Protein AF-A0A7S4MU35-F1 (afdb_monomer_lite)

Foldseek 3Di:
DEDELEEQEEAEWQAEQAEDEPEEAAHYLAEDYAYYYDAPPSAQHCVVVGGYENYEYYQYEYAHYNNHHQHHANYHAASHEHYHYDNYHYDHDNDYNHDHPRNRRDDDD

Organism: NCBI:txid265563

Structure (mmCIF, N/CA/C/O backbone):
data_AF-A0A7S4MU35-F1
#
_entry.id   AF-A0A7S4MU35-F1
#
loop_
_atom_site.group_PDB
_atom_site.id
_atom_site.type_symbol
_atom_site.label_atom_id
_atom_site.label_alt_id
_atom_site.label_comp_id
_atom_site.label_asym_id
_atom_site.label_entity_id
_atom_site.label_seq_id
_atom_site.pdbx_PDB_ins_code
_atom_site.Cartn_x
_atom_site.Cartn_y
_atom_site.Cartn_z
_atom_site.occupancy
_atom_site.B_iso_or_equiv
_atom_site.auth_seq_id
_atom_site.auth_comp_id
_atom_site.auth_asym_id
_atom_site.auth_atom_id
_atom_site.pdbx_PDB_model_num
ATOM 1 N N . PHE A 1 1 ? 0.469 -3.521 15.461 1.00 92.94 1 PHE A N 1
ATOM 2 C CA . PHE A 1 1 ? 1.530 -2.522 15.684 1.00 92.94 1 PHE A CA 1
ATOM 3 C C . PHE A 1 1 ? 0.905 -1.281 16.285 1.00 92.94 1 PHE A C 1
ATOM 5 O O . PHE A 1 1 ? -0.120 -0.846 15.775 1.00 92.94 1 PHE A O 1
ATOM 12 N N . ARG A 1 2 ? 1.467 -0.753 17.380 1.00 93.44 2 ARG A N 1
ATOM 13 C CA . ARG A 1 2 ? 0.927 0.428 18.064 1.00 93.44 2 ARG A CA 1
ATOM 14 C C . ARG A 1 2 ? 2.039 1.334 18.585 1.00 93.44 2 ARG A C 1
ATOM 16 O O . ARG A 1 2 ? 3.026 0.802 19.086 1.00 93.44 2 ARG A O 1
ATOM 23 N N . ARG A 1 3 ? 1.830 2.657 18.537 1.00 90.94 3 ARG A N 1
ATOM 24 C CA . ARG A 1 3 ? 2.686 3.683 19.177 1.00 90.94 3 ARG A CA 1
ATOM 25 C C . ARG A 1 3 ? 4.160 3.601 18.771 1.00 90.94 3 ARG A C 1
ATOM 27 O O . ARG A 1 3 ? 5.043 3.543 19.621 1.00 90.94 3 ARG A O 1
ATOM 34 N N . LEU A 1 4 ? 4.399 3.558 17.465 1.00 90.56 4 LEU A N 1
ATOM 35 C CA . LEU A 1 4 ? 5.735 3.697 16.883 1.00 90.56 4 LEU A CA 1
ATOM 36 C C . LEU A 1 4 ? 5.858 5.093 16.281 1.00 90.56 4 LEU A C 1
ATOM 38 O O . LEU A 1 4 ? 4.884 5.586 15.723 1.00 90.56 4 LEU A O 1
ATOM 42 N N . ASP A 1 5 ? 7.042 5.694 16.329 1.00 89.81 5 ASP A N 1
ATOM 43 C CA . ASP A 1 5 ? 7.248 7.066 15.837 1.00 89.81 5 ASP A CA 1
ATOM 44 C C . ASP A 1 5 ? 7.442 7.154 14.307 1.00 89.81 5 ASP A C 1
ATOM 46 O O . ASP A 1 5 ? 7.444 8.250 13.749 1.00 89.81 5 ASP A O 1
ATOM 50 N N . GLY A 1 6 ? 7.554 6.012 13.617 1.00 90.06 6 GLY A N 1
ATOM 51 C CA . GLY A 1 6 ? 7.711 5.905 12.159 1.00 90.06 6 GLY A CA 1
ATOM 52 C C . GLY A 1 6 ? 6.814 4.827 11.540 1.00 90.06 6 GLY A C 1
ATOM 53 O O . GLY A 1 6 ? 5.770 4.486 12.103 1.00 90.06 6 GLY A O 1
ATOM 54 N N . ASN A 1 7 ? 7.227 4.278 10.391 1.00 92.62 7 ASN A N 1
ATOM 55 C CA . ASN A 1 7 ? 6.525 3.165 9.742 1.00 92.62 7 ASN A CA 1
ATOM 56 C C . ASN A 1 7 ? 6.600 1.870 10.568 1.00 92.62 7 ASN A C 1
ATOM 58 O O . ASN A 1 7 ? 7.649 1.541 11.124 1.00 92.62 7 ASN A O 1
ATOM 62 N N . ALA A 1 8 ? 5.513 1.091 10.616 1.00 95.50 8 ALA A N 1
ATOM 63 C CA . ALA A 1 8 ? 5.526 -0.197 11.320 1.00 95.50 8 ALA A CA 1
ATOM 64 C C . ALA A 1 8 ? 6.263 -1.301 10.550 1.00 95.50 8 ALA A C 1
ATOM 66 O O . ALA A 1 8 ? 6.926 -2.136 11.165 1.00 95.50 8 ALA A O 1
ATOM 67 N N . VAL A 1 9 ? 6.140 -1.325 9.220 1.00 96.31 9 VAL A N 1
ATOM 68 C CA . VAL A 1 9 ? 6.824 -2.293 8.353 1.00 96.31 9 VAL A CA 1
ATOM 69 C C . VAL A 1 9 ? 7.430 -1.571 7.153 1.00 96.31 9 VAL A C 1
ATOM 71 O O . VAL A 1 9 ? 6.753 -0.802 6.476 1.00 96.31 9 VAL A O 1
ATOM 74 N N . MET A 1 10 ? 8.699 -1.861 6.870 1.00 95.25 10 MET A N 1
ATOM 75 C CA . MET A 1 10 ? 9.427 -1.382 5.695 1.00 95.25 10 MET A CA 1
ATOM 76 C C . MET A 1 10 ? 9.825 -2.588 4.840 1.00 95.25 10 MET A C 1
ATOM 78 O O . MET A 1 10 ? 10.490 -3.496 5.339 1.00 95.25 10 MET A O 1
ATOM 82 N N . LEU A 1 11 ? 9.440 -2.601 3.563 1.00 95.44 11 LEU A N 1
ATOM 83 C CA . LEU A 1 11 ? 9.929 -3.575 2.582 1.00 95.44 11 LEU A CA 1
ATOM 84 C C . LEU A 1 11 ? 10.934 -2.886 1.660 1.00 95.44 11 LEU A C 1
ATOM 86 O O . LEU A 1 11 ? 10.534 -2.079 0.823 1.00 95.44 11 LEU A O 1
ATOM 90 N N . SER A 1 12 ? 12.222 -3.192 1.802 1.00 93.44 12 SER A N 1
ATOM 91 C CA . SER A 1 12 ? 13.278 -2.523 1.037 1.00 93.44 12 SER A CA 1
ATOM 92 C C . SER A 1 12 ? 14.095 -3.459 0.145 1.00 93.44 12 SER A C 1
ATOM 94 O O . SER A 1 12 ? 14.150 -4.671 0.378 1.00 93.44 12 SER A O 1
ATOM 96 N N . GLY A 1 13 ? 14.700 -2.888 -0.901 1.00 91.56 13 GLY A N 1
ATOM 97 C CA . GLY A 1 13 ? 15.574 -3.587 -1.848 1.00 91.56 13 GLY A CA 1
ATOM 98 C C . GLY A 1 13 ? 14.914 -4.812 -2.487 1.00 91.56 13 GLY A C 1
ATOM 99 O O . GLY A 1 13 ? 13.712 -4.823 -2.776 1.00 91.56 13 GLY A O 1
ATOM 100 N N . TYR A 1 14 ? 15.683 -5.890 -2.655 1.00 92.88 14 TYR A N 1
ATOM 101 C CA . TYR A 1 14 ? 15.200 -7.147 -3.234 1.00 92.88 14 TYR A CA 1
ATOM 102 C C . TYR A 1 14 ? 14.319 -7.960 -2.261 1.00 92.88 14 TYR A C 1
ATOM 104 O O . TYR A 1 14 ? 14.697 -9.020 -1.760 1.00 92.88 14 TYR A O 1
ATOM 112 N N . THR A 1 15 ? 13.099 -7.479 -2.004 1.00 94.00 15 THR A N 1
ATOM 113 C CA . THR A 1 15 ? 12.107 -8.152 -1.146 1.00 94.00 15 THR A CA 1
ATOM 114 C C . THR A 1 15 ? 11.035 -8.878 -1.968 1.00 94.00 15 THR A C 1
ATOM 116 O O . THR A 1 15 ? 10.418 -8.296 -2.859 1.00 94.00 15 THR A O 1
ATOM 119 N N . ARG A 1 16 ? 10.771 -10.163 -1.700 1.00 94.44 16 ARG A N 1
ATOM 120 C CA . ARG A 1 16 ? 9.869 -10.995 -2.524 1.00 94.44 16 ARG A CA 1
ATOM 121 C C . ARG A 1 16 ? 8.799 -11.690 -1.697 1.00 94.44 16 ARG A C 1
ATOM 123 O O . ARG A 1 16 ? 9.114 -12.266 -0.662 1.00 94.44 16 ARG A O 1
ATOM 130 N N . ARG A 1 17 ? 7.572 -11.746 -2.235 1.00 95.06 17 ARG A N 1
ATOM 131 C CA . ARG A 1 17 ? 6.488 -12.623 -1.743 1.00 95.06 17 ARG A CA 1
ATOM 132 C C . ARG A 1 17 ? 6.171 -12.428 -0.255 1.00 95.06 17 ARG A C 1
ATOM 134 O O . ARG A 1 17 ? 5.930 -13.388 0.473 1.00 95.06 17 ARG A O 1
ATOM 141 N N . VAL A 1 18 ? 6.182 -11.178 0.201 1.00 97.38 18 VAL A N 1
ATOM 142 C CA . VAL A 1 18 ? 5.851 -10.845 1.590 1.00 97.38 18 VAL A CA 1
ATOM 143 C C . VAL A 1 18 ? 4.340 -10.776 1.750 1.00 97.38 18 VAL A C 1
ATOM 145 O O . VAL A 1 18 ? 3.669 -10.104 0.976 1.00 97.38 18 VAL A O 1
ATOM 148 N N . THR A 1 19 ? 3.803 -11.445 2.769 1.00 98.00 19 THR A N 1
ATOM 149 C CA . THR A 1 19 ? 2.384 -11.352 3.133 1.00 98.00 19 THR A CA 1
ATOM 150 C C . THR A 1 19 ? 2.244 -10.676 4.489 1.00 98.00 19 THR A C 1
ATOM 152 O O . THR A 1 19 ? 2.781 -11.159 5.483 1.00 98.00 19 THR A O 1
ATOM 155 N N . ILE A 1 20 ? 1.502 -9.573 4.525 1.00 98.12 20 ILE A N 1
ATOM 156 C CA . ILE A 1 20 ? 1.131 -8.841 5.736 1.00 98.12 20 ILE A CA 1
ATOM 157 C C . ILE A 1 20 ? -0.381 -8.967 5.869 1.00 98.12 20 ILE A C 1
ATOM 159 O O . ILE A 1 20 ? -1.144 -8.378 5.097 1.00 98.12 20 ILE A O 1
ATOM 163 N N . ALA A 1 21 ? -0.815 -9.789 6.819 1.00 98.19 21 ALA A N 1
ATOM 164 C CA . ALA A 1 21 ? -2.206 -10.190 6.917 1.00 98.19 21 ALA A CA 1
ATOM 165 C C . ALA A 1 21 ? -2.743 -10.135 8.342 1.00 98.19 21 ALA A C 1
ATOM 167 O O . ALA A 1 21 ? -1.996 -10.351 9.300 1.00 98.19 21 ALA A O 1
ATOM 168 N N . LYS A 1 22 ? -4.061 -9.924 8.460 1.00 98.12 22 LYS A N 1
ATOM 169 C CA . LYS A 1 22 ? -4.831 -10.094 9.709 1.00 98.12 22 LYS A CA 1
ATOM 170 C C . LYS A 1 22 ? -4.215 -9.355 10.901 1.00 98.12 22 LYS A C 1
ATOM 172 O O . LYS A 1 22 ? -4.195 -9.866 12.019 1.00 98.12 22 LYS A O 1
ATOM 177 N N . SER A 1 23 ? -3.675 -8.173 10.636 1.00 98.06 23 SER A N 1
ATOM 178 C CA . SER A 1 23 ? -2.968 -7.350 11.607 1.00 98.06 23 SER A CA 1
ATOM 179 C C . SER A 1 23 ? -3.682 -6.020 11.819 1.00 98.06 23 SER A C 1
ATOM 181 O O . SER A 1 23 ? -4.385 -5.517 10.942 1.00 98.06 23 SER A O 1
ATOM 183 N N . GLU A 1 24 ? -3.475 -5.442 12.998 1.00 98.00 24 GLU A N 1
ATOM 184 C CA . GLU A 1 24 ? -3.986 -4.124 13.371 1.00 98.00 24 GLU A CA 1
ATOM 185 C C . GLU A 1 24 ? -2.827 -3.122 13.442 1.00 98.00 24 GLU A C 1
ATOM 187 O O . GLU A 1 24 ? -1.794 -3.414 14.057 1.00 98.00 24 GLU A O 1
ATOM 192 N N . PHE A 1 25 ? -2.983 -1.956 12.821 1.00 97.94 25 PHE A N 1
ATOM 193 C CA . PHE A 1 25 ? -2.024 -0.851 12.836 1.00 97.94 25 PHE A CA 1
ATOM 194 C C . PHE A 1 25 ? -2.719 0.398 13.364 1.00 97.94 25 PHE A C 1
ATOM 196 O O . PHE A 1 25 ? -3.693 0.850 12.769 1.00 97.94 25 PHE A O 1
ATOM 203 N N . GLU A 1 26 ? -2.221 0.945 14.469 1.00 96.81 26 GLU A N 1
ATOM 204 C CA . GLU A 1 26 ? -2.906 2.029 15.172 1.00 96.81 26 GLU A CA 1
ATOM 205 C C . GLU A 1 26 ? -1.908 2.991 15.822 1.00 96.81 26 GLU A C 1
ATOM 207 O O . GLU A 1 26 ? -0.900 2.550 16.377 1.00 96.81 26 GLU A O 1
ATOM 212 N N . TRP A 1 27 ? -2.195 4.293 15.820 1.00 94.69 27 TRP A N 1
ATOM 213 C CA . TRP A 1 27 ? -1.378 5.310 16.503 1.00 94.69 27 TRP A CA 1
ATOM 214 C C . TRP A 1 27 ? 0.097 5.274 16.085 1.00 94.69 27 TRP A C 1
ATOM 216 O O . TRP A 1 27 ? 0.983 5.144 16.933 1.00 94.69 27 TRP A O 1
ATOM 226 N N . LEU A 1 28 ? 0.367 5.333 14.781 1.00 94.50 28 LEU A N 1
ATOM 227 C CA . LEU A 1 28 ? 1.733 5.366 14.247 1.00 94.50 28 LEU A CA 1
ATOM 228 C C . LEU A 1 28 ? 2.121 6.795 13.845 1.00 94.50 28 LEU A C 1
ATOM 230 O O . LEU A 1 28 ? 1.294 7.551 13.341 1.00 94.50 28 LEU A O 1
ATOM 234 N N . GLY A 1 29 ? 3.379 7.170 14.067 1.00 90.50 29 GLY A N 1
ATOM 235 C CA . GLY A 1 29 ? 3.923 8.494 13.760 1.00 90.50 29 GLY A CA 1
ATOM 236 C C . GLY A 1 29 ? 3.996 8.784 12.261 1.00 90.50 29 GLY A C 1
ATOM 237 O O . GLY A 1 29 ? 3.807 9.932 11.852 1.00 90.50 29 GLY A O 1
ATOM 238 N N . GLU A 1 30 ? 4.178 7.737 11.454 1.00 91.75 30 GLU A N 1
ATOM 239 C CA . GLU A 1 30 ? 4.158 7.767 9.988 1.00 91.75 30 GLU A CA 1
ATOM 240 C C . GLU A 1 30 ? 3.094 6.785 9.447 1.00 91.75 30 GLU A C 1
ATOM 242 O O . GLU A 1 30 ? 1.957 6.802 9.912 1.00 91.75 30 GLU A O 1
ATOM 247 N N . GLY A 1 31 ? 3.396 5.940 8.462 1.00 92.38 31 GLY A N 1
ATOM 248 C CA . GLY A 1 31 ? 2.466 4.984 7.862 1.00 92.38 31 GLY A CA 1
ATOM 249 C C . GLY A 1 31 ? 2.469 3.597 8.511 1.00 92.38 31 GLY A C 1
ATOM 250 O O . GLY A 1 31 ? 3.226 3.294 9.431 1.00 92.38 31 GLY A O 1
ATOM 251 N N . ALA A 1 32 ? 1.601 2.711 8.020 1.00 96.38 32 ALA A N 1
ATOM 25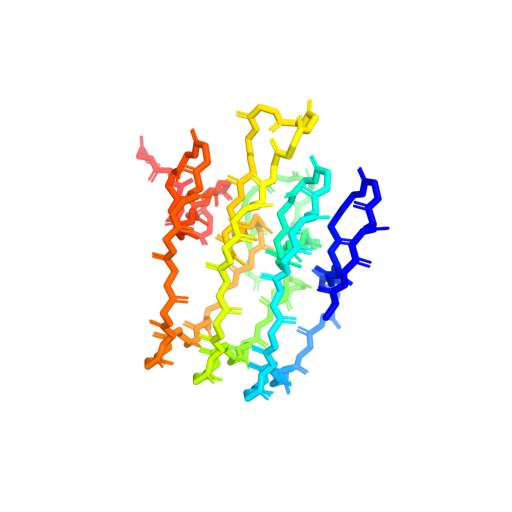2 C CA . ALA A 1 32 ? 1.606 1.311 8.447 1.00 96.38 32 ALA A CA 1
ATOM 253 C C . ALA A 1 32 ? 2.693 0.527 7.711 1.00 96.38 32 ALA A C 1
ATOM 255 O O . ALA A 1 32 ? 3.597 -0.019 8.346 1.00 96.38 32 ALA A O 1
ATOM 256 N N . VAL A 1 33 ? 2.622 0.494 6.380 1.00 96.62 33 VAL A N 1
ATOM 257 C CA . VAL A 1 33 ? 3.593 -0.216 5.549 1.00 96.62 33 VAL A CA 1
ATOM 258 C C . VAL A 1 33 ? 4.142 0.707 4.472 1.00 96.62 33 VAL A C 1
ATOM 260 O O . VAL A 1 33 ? 3.374 1.301 3.717 1.00 96.62 33 VAL A O 1
ATOM 263 N N . ALA A 1 34 ? 5.466 0.776 4.377 1.00 94.69 34 ALA A N 1
ATOM 264 C CA . ALA A 1 34 ? 6.179 1.474 3.318 1.00 94.69 34 ALA A CA 1
ATOM 265 C C . ALA A 1 34 ? 7.047 0.496 2.521 1.00 94.69 34 ALA A C 1
ATOM 267 O O . ALA A 1 34 ? 7.522 -0.519 3.040 1.00 94.69 34 ALA A O 1
ATOM 268 N N . THR A 1 35 ? 7.266 0.809 1.250 1.00 93.94 35 THR A N 1
ATOM 269 C CA . THR A 1 35 ? 8.173 0.061 0.377 1.00 93.94 35 THR A CA 1
ATOM 270 C C . THR A 1 35 ? 9.206 0.999 -0.222 1.00 93.94 35 THR A C 1
ATOM 272 O O . THR A 1 35 ? 8.905 2.168 -0.424 1.00 93.94 35 THR A O 1
ATOM 275 N N . TRP A 1 36 ? 10.417 0.505 -0.466 1.00 92.44 36 TRP A N 1
ATOM 276 C CA . TRP A 1 36 ? 11.450 1.250 -1.182 1.00 92.44 36 TRP A CA 1
ATOM 277 C C . TRP A 1 36 ? 12.428 0.302 -1.865 1.00 92.44 36 TRP A C 1
ATOM 279 O O . TRP A 1 36 ? 13.272 -0.317 -1.214 1.00 92.44 36 TRP A O 1
ATOM 289 N N . GLY A 1 37 ? 12.297 0.151 -3.174 1.00 89.25 37 GLY A N 1
ATOM 290 C CA . GLY A 1 37 ? 13.157 -0.725 -3.955 1.00 89.25 37 GLY A CA 1
ATOM 291 C C . GLY A 1 37 ? 14.365 -0.076 -4.594 1.00 89.25 37 GLY A C 1
ATOM 292 O O . GLY A 1 37 ? 14.418 1.139 -4.777 1.00 89.25 37 GLY A O 1
ATOM 293 N N . ASP A 1 38 ? 15.285 -0.947 -4.999 1.00 89.62 38 ASP A N 1
ATOM 294 C CA . ASP A 1 38 ? 16.395 -0.590 -5.870 1.00 89.62 38 ASP A CA 1
ATOM 295 C C . ASP A 1 38 ? 15.918 -0.621 -7.328 1.00 89.62 38 ASP A C 1
ATOM 297 O O . ASP A 1 38 ? 15.130 -1.483 -7.733 1.00 89.62 38 ASP A O 1
ATOM 301 N N . THR A 1 39 ? 16.396 0.342 -8.102 1.00 87.62 39 THR A N 1
ATOM 302 C CA . THR A 1 39 ? 16.140 0.525 -9.534 1.00 87.62 39 THR A CA 1
ATOM 303 C C . THR A 1 39 ? 17.445 0.946 -10.197 1.00 87.62 39 THR A C 1
ATOM 305 O O . THR A 1 39 ? 18.361 1.429 -9.523 1.00 87.62 39 THR A O 1
ATOM 308 N N . LYS A 1 40 ? 17.553 0.784 -11.517 1.00 87.88 40 LYS A N 1
ATOM 309 C CA . LYS A 1 40 ? 18.768 1.181 -12.235 1.00 87.88 40 LYS A CA 1
ATOM 310 C C . LYS A 1 40 ? 19.031 2.677 -12.100 1.00 87.88 40 LYS A C 1
ATOM 312 O O . LYS A 1 40 ? 18.107 3.486 -12.198 1.00 87.88 40 LYS A O 1
ATOM 317 N N . ASP A 1 41 ? 20.308 3.006 -11.907 1.00 84.06 41 ASP A N 1
ATOM 318 C CA . ASP A 1 41 ? 20.838 4.372 -11.807 1.00 84.06 41 ASP A CA 1
ATOM 319 C C . ASP A 1 41 ? 20.078 5.258 -10.805 1.00 84.06 41 ASP A C 1
ATOM 321 O O . ASP A 1 41 ? 19.946 6.464 -11.002 1.00 84.06 41 ASP A O 1
ATOM 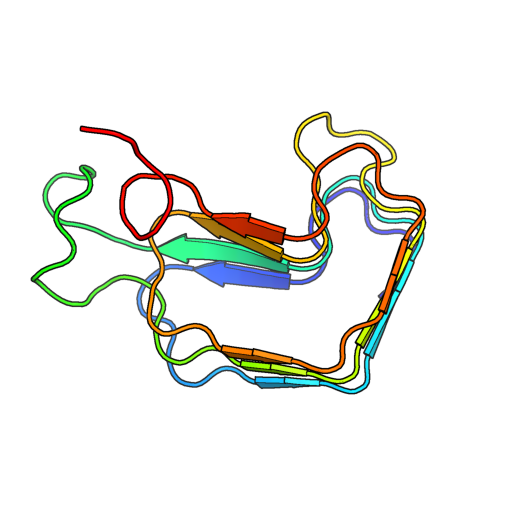325 N N . ASP A 1 42 ? 19.511 4.642 -9.760 1.00 75.31 42 ASP A N 1
ATOM 326 C CA . ASP A 1 42 ? 18.626 5.274 -8.777 1.00 75.31 42 ASP A CA 1
ATOM 327 C C . ASP A 1 42 ? 17.392 5.983 -9.377 1.00 75.31 42 ASP A C 1
ATOM 329 O O . ASP A 1 42 ? 16.649 6.659 -8.658 1.00 75.31 42 ASP A O 1
ATOM 333 N N . GLY A 1 43 ? 17.111 5.772 -10.666 1.00 83.88 43 GLY A N 1
ATOM 334 C CA . GLY A 1 43 ? 15.961 6.307 -11.384 1.00 83.88 43 GLY A CA 1
ATOM 335 C C . GLY A 1 43 ? 14.695 5.486 -11.147 1.00 83.88 43 GLY A C 1
ATOM 336 O O . GLY A 1 43 ? 14.486 4.922 -10.073 1.00 83.88 43 GLY A O 1
ATOM 337 N N . TYR A 1 44 ? 13.841 5.384 -12.161 1.00 84.44 44 TYR A N 1
ATOM 338 C CA . TYR A 1 44 ? 12.593 4.608 -12.099 1.00 84.44 44 TYR A CA 1
ATOM 339 C C . TYR A 1 44 ? 12.581 3.412 -13.066 1.00 84.44 44 TYR A C 1
ATOM 341 O O . TYR A 1 44 ? 11.569 2.725 -13.200 1.00 84.44 44 TYR A O 1
ATOM 349 N N . ASP A 1 45 ? 13.717 3.112 -13.708 1.00 87.00 45 ASP A N 1
ATOM 350 C CA . ASP A 1 45 ? 13.870 1.899 -14.512 1.00 87.00 45 ASP A CA 1
ATOM 351 C C . ASP A 1 45 ? 13.985 0.671 -13.598 1.00 87.00 45 ASP A C 1
ATOM 353 O O . ASP A 1 45 ? 14.989 0.436 -12.925 1.00 87.00 45 ASP A O 1
ATOM 357 N N . ALA A 1 46 ? 12.922 -0.127 -13.611 1.00 87.50 46 ALA A N 1
ATOM 358 C CA . ALA A 1 46 ? 12.751 -1.306 -12.778 1.00 87.50 46 ALA A CA 1
ATOM 359 C C . ALA A 1 46 ? 12.851 -2.628 -13.563 1.00 87.50 46 ALA A C 1
ATOM 361 O O . ALA A 1 46 ? 12.290 -3.655 -13.151 1.00 87.50 46 ALA A O 1
ATOM 362 N N . THR A 1 47 ? 13.497 -2.587 -14.737 1.00 87.62 47 THR A N 1
ATOM 363 C CA . THR A 1 47 ? 13.638 -3.725 -15.663 1.00 87.62 47 THR A CA 1
ATOM 364 C C . THR A 1 47 ? 14.593 -4.805 -15.167 1.00 87.62 47 THR A C 1
ATOM 366 O O . THR A 1 47 ? 14.448 -5.959 -15.566 1.00 87.62 47 THR A O 1
ATOM 369 N N . ASP A 1 48 ? 15.538 -4.469 -14.287 1.00 89.25 48 ASP A N 1
ATOM 370 C CA . ASP A 1 48 ? 16.399 -5.454 -13.615 1.00 89.25 48 ASP A CA 1
ATOM 371 C C . ASP A 1 48 ? 15.638 -6.303 -12.588 1.00 89.25 48 ASP A C 1
ATOM 373 O O . ASP A 1 48 ? 16.085 -7.388 -12.218 1.00 89.25 48 ASP A O 1
ATOM 377 N N . GLY A 1 49 ? 14.465 -5.832 -12.163 1.00 89.62 49 GLY A N 1
ATOM 378 C CA . GLY A 1 49 ? 13.647 -6.514 -11.189 1.00 89.62 49 GLY A CA 1
ATOM 379 C C . GLY A 1 49 ? 14.276 -6.516 -9.807 1.00 89.62 49 GLY A C 1
ATOM 380 O O . GLY A 1 49 ? 14.172 -7.545 -9.146 1.00 89.62 49 GLY A O 1
ATOM 381 N N . MET A 1 50 ? 14.913 -5.428 -9.368 1.00 90.94 50 MET A N 1
ATOM 382 C CA . MET A 1 50 ? 15.489 -5.320 -8.021 1.00 90.94 50 MET A CA 1
ATOM 383 C C . MET A 1 50 ? 14.530 -4.734 -6.974 1.00 90.94 50 MET A C 1
ATOM 385 O O . MET A 1 50 ? 14.663 -5.018 -5.785 1.00 90.94 50 MET A O 1
ATOM 389 N N . GLN A 1 51 ? 13.469 -4.057 -7.405 1.00 92.56 51 GLN A N 1
ATOM 390 C CA . GLN A 1 51 ? 12.407 -3.518 -6.557 1.00 92.56 51 GLN A CA 1
ATOM 391 C C . GLN A 1 51 ? 11.603 -4.598 -5.815 1.00 92.56 51 GLN A C 1
ATOM 393 O O . GLN A 1 51 ? 11.512 -5.710 -6.336 1.00 92.56 51 GLN A O 1
ATOM 398 N N . PRO A 1 52 ? 10.940 -4.333 -4.669 1.00 94.31 52 PRO A N 1
ATOM 399 C CA . PRO A 1 52 ? 10.019 -5.266 -4.033 1.00 94.31 52 PRO A CA 1
ATOM 400 C C . PRO A 1 52 ? 8.901 -5.729 -4.973 1.00 94.31 52 PRO A C 1
ATOM 402 O O . PRO A 1 52 ? 8.328 -4.929 -5.716 1.00 94.31 52 PRO A O 1
ATOM 405 N N . ARG A 1 53 ? 8.595 -7.032 -4.935 1.00 92.94 53 ARG A N 1
ATOM 406 C CA . ARG A 1 53 ? 7.609 -7.674 -5.820 1.00 92.94 53 ARG A CA 1
ATOM 407 C C . ARG A 1 53 ? 6.761 -8.724 -5.118 1.00 92.94 53 ARG A C 1
ATOM 409 O O . ARG A 1 53 ? 7.241 -9.435 -4.227 1.00 92.94 53 ARG A O 1
ATOM 416 N N . HIS A 1 54 ? 5.531 -8.884 -5.606 1.00 95.44 54 HIS A N 1
ATOM 417 C CA . HIS A 1 54 ? 4.565 -9.890 -5.150 1.00 95.44 54 HIS A CA 1
ATOM 418 C C . HIS A 1 54 ? 4.195 -9.769 -3.668 1.00 95.44 54 HIS A C 1
ATOM 420 O O . HIS A 1 54 ? 4.007 -10.775 -2.983 1.00 95.44 54 HIS A O 1
ATOM 426 N N . SER A 1 55 ? 4.128 -8.544 -3.153 1.00 96.12 55 SER A N 1
ATOM 427 C CA . SER A 1 55 ? 3.688 -8.301 -1.781 1.00 96.12 55 SER A CA 1
ATOM 428 C C . SER A 1 55 ? 2.167 -8.400 -1.682 1.00 96.12 55 SER A C 1
ATOM 430 O O . SER A 1 55 ? 1.446 -7.949 -2.570 1.00 96.12 55 SER A O 1
ATOM 432 N N . VAL A 1 56 ? 1.663 -8.974 -0.595 1.00 97.81 56 VAL A N 1
ATOM 433 C CA . VAL A 1 56 ? 0.231 -9.098 -0.318 1.00 97.81 56 VAL A CA 1
ATOM 434 C C . VAL A 1 56 ? -0.087 -8.390 0.989 1.00 97.81 56 VAL A C 1
ATOM 436 O O . VAL A 1 56 ? 0.456 -8.742 2.035 1.00 97.81 56 VAL A O 1
ATOM 439 N N . LEU A 1 57 ? -0.995 -7.419 0.933 1.00 98.12 57 LEU A N 1
ATOM 440 C CA . LEU A 1 57 ? -1.578 -6.770 2.100 1.00 98.12 57 LEU A CA 1
ATOM 441 C C . LEU A 1 57 ? -3.050 -7.176 2.193 1.00 98.12 57 LEU A C 1
ATOM 443 O O . LEU A 1 57 ? -3.862 -6.719 1.382 1.00 98.12 57 LEU A O 1
ATOM 447 N N . GLU A 1 58 ? -3.411 -8.032 3.154 1.00 98.44 58 GLU A N 1
ATOM 448 C CA . GLU A 1 58 ? -4.783 -8.547 3.254 1.00 98.44 58 GLU A CA 1
ATOM 449 C C . GLU A 1 58 ? -5.422 -8.520 4.643 1.0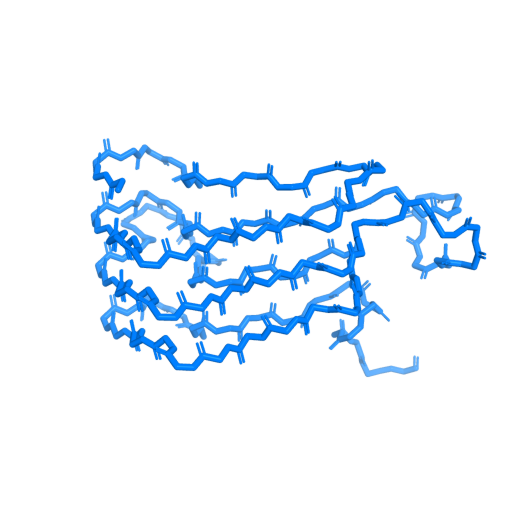0 98.44 58 GLU A C 1
ATOM 451 O O . GLU A 1 58 ? -4.817 -8.892 5.645 1.00 98.44 58 GLU A O 1
ATOM 456 N N . SER A 1 59 ? -6.718 -8.208 4.689 1.00 98.44 59 SER A N 1
ATOM 457 C CA . SER A 1 59 ? -7.531 -8.361 5.906 1.00 98.44 59 SER A CA 1
ATOM 458 C C . SER A 1 59 ? -6.964 -7.637 7.136 1.00 98.44 59 SER A C 1
ATOM 460 O O . SER A 1 59 ? -7.097 -8.126 8.256 1.00 98.44 59 SER A O 1
ATOM 462 N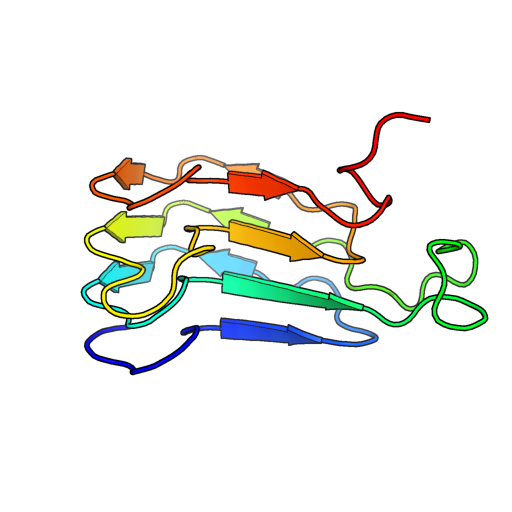 N . ASN A 1 60 ? -6.294 -6.501 6.937 1.00 98.38 60 ASN A N 1
ATOM 463 C CA . ASN A 1 60 ? -5.755 -5.675 8.013 1.00 98.38 60 ASN A CA 1
ATOM 464 C C . ASN A 1 60 ? -6.717 -4.542 8.372 1.00 98.38 60 ASN A C 1
ATOM 466 O O . ASN A 1 60 ? -7.487 -4.077 7.527 1.00 98.38 60 ASN A O 1
ATOM 470 N N . VAL A 1 61 ? -6.614 -4.063 9.609 1.00 98.12 61 VAL A N 1
ATOM 471 C CA . VAL A 1 61 ? -7.286 -2.848 10.081 1.00 98.12 61 VAL A CA 1
ATOM 472 C C . VAL A 1 61 ? -6.221 -1.795 10.362 1.00 98.12 61 VAL A C 1
ATOM 474 O O . VAL A 1 61 ? -5.248 -2.071 11.063 1.00 98.12 61 VAL A O 1
ATOM 477 N N . MET A 1 62 ? -6.370 -0.611 9.776 1.00 97.81 62 MET A N 1
ATOM 478 C CA . MET A 1 62 ? -5.394 0.473 9.871 1.00 97.81 62 MET A CA 1
ATOM 479 C C . MET A 1 62 ? -6.098 1.791 10.186 1.00 97.81 62 MET A C 1
ATOM 481 O O . MET A 1 62 ? -6.907 2.254 9.378 1.00 97.81 62 MET A O 1
ATOM 485 N N . SER A 1 63 ? -5.784 2.396 11.331 1.00 96.06 63 SER A N 1
ATOM 486 C CA . SER A 1 63 ? -6.379 3.669 11.747 1.00 96.06 63 SER A CA 1
ATOM 487 C C . SER A 1 63 ? -5.425 4.554 12.539 1.00 96.06 63 SER A C 1
ATOM 489 O O . SER A 1 63 ? -4.419 4.090 13.068 1.00 96.06 63 SER A O 1
ATOM 491 N N . ASN A 1 64 ? -5.725 5.853 12.617 1.00 94.75 64 ASN A N 1
ATOM 492 C CA . ASN A 1 64 ? -4.978 6.814 13.439 1.00 94.75 64 ASN A CA 1
ATOM 493 C C . ASN A 1 64 ? -3.467 6.812 13.136 1.00 94.75 64 ASN A C 1
ATOM 495 O O . ASN A 1 64 ? -2.632 6.773 14.040 1.00 94.75 64 ASN A O 1
ATOM 499 N N . LEU A 1 65 ? -3.114 6.793 11.851 1.00 93.75 65 LEU A N 1
ATOM 500 C CA . LEU A 1 65 ? -1.721 6.818 11.397 1.00 93.75 65 LEU A CA 1
ATOM 501 C C . LEU A 1 65 ? -1.265 8.253 11.115 1.00 93.75 65 LEU A C 1
ATOM 503 O O . LEU A 1 65 ? -2.075 9.171 11.033 1.00 93.75 65 LEU A O 1
ATOM 507 N N . GLY A 1 66 ? 0.035 8.443 10.923 1.00 89.94 66 GLY A N 1
ATOM 508 C CA . GLY A 1 66 ? 0.646 9.706 10.535 1.00 89.94 66 GLY A CA 1
ATOM 509 C C . GLY A 1 66 ? 0.510 10.810 11.570 1.00 89.94 66 GLY A C 1
ATOM 510 O O . GLY A 1 66 ? 0.283 11.960 11.202 1.00 89.94 66 GLY A O 1
ATOM 511 N N . LEU A 1 67 ? 0.643 10.471 12.856 1.00 88.12 67 LEU A N 1
ATOM 512 C CA . LEU A 1 67 ? 0.509 11.437 13.951 1.00 88.12 67 LEU A CA 1
ATOM 513 C C . LEU A 1 67 ? 1.508 12.599 13.849 1.00 88.12 67 LEU A C 1
ATOM 515 O O . LEU A 1 67 ? 1.210 13.703 14.304 1.00 88.12 67 LEU A O 1
ATOM 519 N N . TYR A 1 68 ? 2.677 12.357 13.249 1.00 85.75 68 TYR A N 1
ATOM 520 C CA . TYR A 1 68 ? 3.762 13.336 13.173 1.00 85.75 68 TYR A CA 1
ATOM 521 C C . TYR A 1 68 ? 4.205 13.647 11.736 1.00 85.75 68 TYR A C 1
ATOM 523 O O . TYR A 1 68 ? 4.662 14.761 11.475 1.00 85.75 68 TYR A O 1
ATOM 531 N N . GLN A 1 69 ? 4.054 12.713 10.791 1.00 82.50 69 GLN A N 1
ATOM 532 C CA . GLN A 1 69 ? 4.542 12.866 9.415 1.00 82.50 69 GLN A CA 1
ATOM 533 C C . GLN A 1 69 ? 3.440 13.176 8.388 1.00 82.50 69 GLN A C 1
ATOM 535 O O . GLN A 1 69 ? 2.350 12.602 8.404 1.00 82.50 69 GLN A O 1
ATOM 540 N N . LYS A 1 70 ? 3.757 14.066 7.431 1.00 70.25 70 LYS A N 1
ATOM 541 C CA . LYS A 1 70 ? 2.801 14.686 6.484 1.00 70.25 70 LYS A CA 1
ATOM 542 C C . LYS A 1 70 ? 2.483 13.880 5.210 1.00 70.25 70 LYS A C 1
ATOM 544 O O . LYS A 1 70 ? 1.673 14.340 4.408 1.00 70.25 70 LYS A O 1
ATOM 549 N N . GLN A 1 71 ? 3.091 12.714 4.992 1.00 71.19 71 GLN A N 1
ATOM 550 C CA . GLN A 1 71 ? 2.870 11.862 3.804 1.00 71.19 71 GLN A CA 1
ATOM 551 C C . GLN A 1 71 ? 2.609 10.395 4.186 1.00 71.19 71 GLN A C 1
ATOM 553 O O . GLN A 1 71 ? 3.091 9.466 3.551 1.00 71.19 71 GLN A O 1
ATOM 558 N N . SER A 1 72 ? 1.833 10.191 5.246 1.00 84.12 72 SER A N 1
ATOM 559 C CA . SER A 1 72 ? 1.579 8.871 5.830 1.00 84.12 72 SER A CA 1
ATOM 560 C C . SER A 1 72 ? 0.400 8.161 5.160 1.00 84.12 72 SER A C 1
ATOM 562 O O . SER A 1 72 ? -0.588 8.800 4.796 1.00 84.12 72 SER A O 1
ATOM 564 N N . SER A 1 73 ? 0.483 6.837 5.020 1.00 92.50 73 SER A N 1
ATOM 565 C CA . SER A 1 73 ? -0.558 5.996 4.409 1.00 92.50 73 SER A CA 1
ATOM 566 C C . SER A 1 73 ? -0.636 4.623 5.087 1.00 92.50 73 SER A C 1
ATOM 568 O O . SER A 1 73 ? 0.261 4.230 5.836 1.00 92.50 73 SER A O 1
ATOM 570 N N . GLY A 1 74 ? -1.720 3.883 4.843 1.00 95.00 74 GLY A N 1
ATOM 571 C CA . GLY A 1 74 ? -1.794 2.467 5.209 1.00 95.00 74 GLY A CA 1
ATOM 572 C C . GLY A 1 74 ? -0.839 1.621 4.358 1.00 95.00 74 GLY A C 1
ATOM 573 O O . GLY A 1 74 ? -0.138 0.750 4.873 1.00 95.00 74 GLY A O 1
ATOM 574 N N . TRP A 1 75 ? -0.755 1.936 3.065 1.00 95.75 75 TRP A N 1
ATOM 575 C CA . TRP A 1 75 ? 0.225 1.371 2.140 1.00 95.75 75 TRP A CA 1
ATOM 576 C C . TRP A 1 75 ? 0.889 2.463 1.301 1.00 95.75 75 TRP A C 1
ATOM 578 O O . TRP A 1 75 ? 0.214 3.114 0.502 1.00 95.75 75 TRP A O 1
ATOM 588 N N . GLY A 1 76 ? 2.206 2.610 1.448 1.00 93.94 76 GLY A N 1
ATOM 589 C CA . GLY A 1 76 ? 3.048 3.461 0.611 1.00 93.94 76 GLY A CA 1
ATOM 590 C C . GLY A 1 76 ? 3.888 2.632 -0.359 1.00 93.94 76 GLY A C 1
ATOM 591 O O . GLY A 1 76 ? 4.817 1.931 0.056 1.00 93.94 76 GLY A O 1
ATOM 592 N N . GLN A 1 77 ? 3.570 2.708 -1.653 1.00 92.19 77 GLN A N 1
ATOM 593 C CA . GLN A 1 77 ? 4.350 2.066 -2.704 1.00 92.19 77 GLN A CA 1
ATOM 594 C C . GLN A 1 77 ? 5.332 3.041 -3.335 1.00 92.19 77 GLN A C 1
ATOM 596 O O . GLN A 1 77 ? 4.916 3.906 -4.101 1.00 92.19 77 GLN A O 1
ATOM 601 N N . ASN A 1 78 ? 6.620 2.853 -3.076 1.00 90.00 78 ASN A N 1
ATOM 602 C CA . ASN A 1 78 ? 7.681 3.625 -3.702 1.00 90.00 78 ASN A CA 1
ATOM 603 C C . ASN A 1 78 ? 8.681 2.627 -4.272 1.00 90.00 78 ASN A C 1
ATOM 605 O O . ASN A 1 78 ? 9.182 1.763 -3.548 1.00 90.00 78 ASN A O 1
ATOM 609 N N . LYS A 1 79 ? 8.915 2.694 -5.588 1.00 90.94 79 LYS A N 1
ATOM 610 C CA . LYS A 1 79 ? 9.767 1.739 -6.309 1.00 90.94 79 LYS A CA 1
ATOM 611 C C . LYS A 1 79 ? 9.461 0.290 -5.911 1.00 90.94 79 LYS A C 1
ATOM 613 O O . LYS A 1 79 ? 10.321 -0.398 -5.384 1.00 90.94 79 LYS A O 1
ATOM 618 N N . ALA A 1 80 ? 8.228 -0.166 -6.112 1.00 91.56 80 ALA A N 1
ATOM 619 C CA . ALA A 1 80 ? 7.804 -1.555 -5.912 1.00 91.56 80 ALA A CA 1
ATOM 620 C C . ALA A 1 80 ? 6.658 -1.884 -6.876 1.00 91.56 80 ALA A C 1
ATOM 622 O O . ALA A 1 80 ? 6.002 -0.973 -7.372 1.00 91.56 80 ALA A O 1
ATOM 623 N N . CYS A 1 81 ? 6.415 -3.160 -7.182 1.00 91.00 81 CYS A N 1
ATOM 624 C CA . CYS A 1 81 ? 5.353 -3.549 -8.116 1.00 91.00 81 CYS A CA 1
ATOM 625 C C . CYS A 1 81 ? 4.747 -4.925 -7.803 1.00 91.00 81 CYS A C 1
ATOM 627 O O . CYS A 1 81 ? 5.190 -5.634 -6.903 1.00 91.00 81 CYS A O 1
ATOM 629 N N . GLU A 1 82 ? 3.708 -5.309 -8.552 1.00 92.12 82 GLU A N 1
ATOM 630 C CA . GLU A 1 82 ? 3.007 -6.598 -8.392 1.00 92.12 82 GLU A CA 1
ATOM 631 C C . GLU A 1 82 ? 2.432 -6.807 -6.978 1.00 92.12 82 GLU A C 1
ATOM 633 O O . GLU A 1 82 ? 2.337 -7.930 -6.482 1.00 92.12 82 GLU A O 1
ATOM 638 N N . THR A 1 83 ? 2.045 -5.715 -6.318 1.00 93.50 83 THR A N 1
ATOM 639 C CA . THR A 1 83 ? 1.411 -5.742 -5.000 1.00 93.50 83 THR A CA 1
ATOM 640 C C . THR A 1 83 ? -0.073 -6.072 -5.126 1.00 93.50 83 THR A C 1
ATOM 642 O O . THR A 1 83 ? -0.787 -5.482 -5.934 1.00 93.50 83 THR A O 1
ATOM 645 N N . THR A 1 84 ? -0.569 -6.972 -4.279 1.00 96.19 84 THR A N 1
ATOM 646 C CA . THR A 1 84 ? -2.005 -7.222 -4.105 1.00 96.19 84 THR A CA 1
ATOM 647 C C . THR A 1 84 ? -2.479 -6.643 -2.778 1.00 96.19 84 THR A C 1
ATOM 649 O O . THR A 1 84 ? -2.045 -7.083 -1.716 1.00 96.19 84 THR A O 1
ATOM 652 N N . ILE A 1 85 ? -3.415 -5.696 -2.828 1.00 96.94 85 ILE A N 1
ATOM 653 C CA . ILE A 1 85 ? -4.046 -5.106 -1.642 1.00 96.94 85 ILE A CA 1
ATOM 654 C C . ILE A 1 85 ? -5.524 -5.485 -1.659 1.00 96.94 85 ILE A C 1
ATOM 656 O O . ILE A 1 85 ? -6.249 -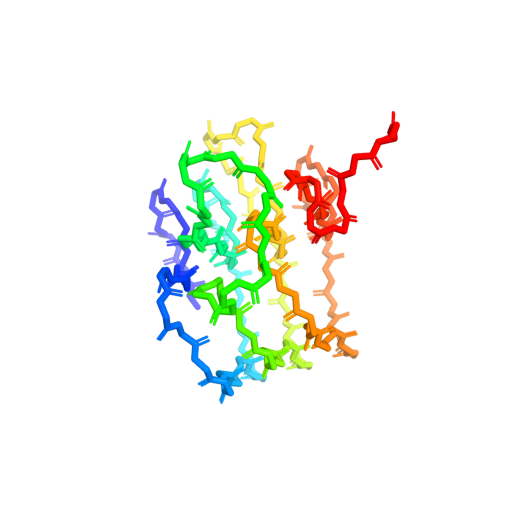5.085 -2.567 1.00 96.94 85 ILE A O 1
ATOM 660 N N . ARG A 1 86 ? -5.989 -6.269 -0.679 1.00 98.06 86 ARG A N 1
ATOM 661 C CA . ARG A 1 86 ? -7.385 -6.741 -0.653 1.00 98.06 86 ARG A CA 1
ATOM 662 C C . ARG A 1 86 ? -7.968 -6.857 0.746 1.00 98.06 86 ARG A C 1
ATOM 664 O O . ARG A 1 86 ? -7.283 -7.222 1.691 1.00 98.06 86 ARG A O 1
ATOM 671 N N . ASN A 1 87 ? -9.265 -6.586 0.868 1.00 98.25 87 ASN A N 1
ATOM 672 C CA . ASN A 1 87 ? -10.039 -6.788 2.099 1.00 98.25 87 ASN A CA 1
ATOM 673 C C . ASN A 1 87 ? -9.501 -6.046 3.340 1.00 98.25 87 ASN A C 1
ATOM 675 O O . ASN A 1 87 ? -9.777 -6.466 4.457 1.00 98.25 87 ASN A O 1
ATOM 679 N N . ASN A 1 88 ? -8.737 -4.964 3.170 1.00 97.88 88 ASN A N 1
ATOM 680 C CA . ASN A 1 88 ? -8.276 -4.144 4.292 1.00 97.88 88 ASN A CA 1
ATOM 681 C C . ASN A 1 88 ? -9.304 -3.060 4.623 1.00 97.88 88 ASN A C 1
ATOM 683 O O . ASN A 1 88 ? -9.982 -2.550 3.731 1.00 97.88 88 ASN A O 1
ATOM 687 N N . VAL A 1 89 ? -9.362 -2.676 5.893 1.00 97.81 89 VAL A N 1
ATOM 688 C CA . VAL A 1 89 ? -10.156 -1.549 6.383 1.00 97.81 89 VAL A CA 1
ATOM 689 C C . VAL A 1 89 ? -9.186 -0.452 6.809 1.00 97.81 89 VAL A C 1
ATOM 691 O O . VAL A 1 89 ? -8.365 -0.661 7.698 1.00 97.81 89 VAL A O 1
ATOM 694 N N . MET A 1 90 ? -9.252 0.698 6.141 1.00 97.25 90 MET A N 1
ATOM 695 C CA . MET A 1 90 ? -8.328 1.817 6.336 1.00 97.25 90 MET A CA 1
ATOM 696 C C . MET A 1 90 ? -9.128 3.110 6.523 1.00 97.25 90 MET A C 1
ATOM 698 O O . MET A 1 90 ? -9.856 3.505 5.614 1.00 97.25 90 MET A O 1
ATOM 702 N N . PHE A 1 91 ? -9.027 3.749 7.688 1.00 95.56 91 PHE A N 1
ATOM 703 C CA . PHE A 1 91 ? -9.805 4.946 8.041 1.00 95.56 91 PHE A CA 1
ATOM 704 C C . PHE A 1 91 ? -9.038 5.841 9.022 1.00 95.56 91 PHE A C 1
ATOM 706 O O . PHE A 1 91 ? -8.029 5.421 9.573 1.00 95.56 91 PHE A O 1
ATOM 713 N N . ASP A 1 92 ? -9.482 7.085 9.219 1.00 93.94 92 ASP A N 1
ATOM 714 C CA . ASP A 1 92 ? -8.819 8.071 10.093 1.00 93.94 92 ASP A CA 1
ATOM 715 C C . ASP A 1 92 ? -7.322 8.252 9.786 1.00 93.94 92 ASP A C 1
ATOM 717 O O . ASP A 1 92 ? -6.457 8.203 10.664 1.00 93.94 92 ASP A O 1
ATOM 721 N N . LEU A 1 93 ? -7.021 8.438 8.499 1.00 91.50 93 LEU A N 1
ATOM 722 C CA . LEU A 1 93 ? -5.676 8.662 7.979 1.00 91.50 93 LEU A CA 1
ATOM 723 C C . LEU A 1 93 ? -5.533 10.122 7.518 1.00 91.50 93 LEU A C 1
ATOM 725 O O . LEU A 1 93 ? -6.472 10.671 6.942 1.00 91.50 93 LEU A O 1
ATOM 729 N N . PRO A 1 94 ? -4.366 10.762 7.712 1.00 89.19 94 PRO A N 1
ATOM 730 C CA . PRO A 1 94 ? -4.157 12.172 7.372 1.00 89.19 94 PRO A CA 1
ATOM 731 C C . PRO A 1 94 ? -4.026 12.419 5.862 1.00 89.19 94 PRO A C 1
ATOM 733 O O . PRO A 1 94 ? -4.028 13.567 5.418 1.00 89.19 94 PRO A O 1
ATOM 736 N N . ARG A 1 95 ? -3.878 11.353 5.064 1.00 87.06 95 ARG A N 1
ATOM 737 C CA . ARG A 1 95 ? -3.759 11.385 3.601 1.00 87.06 95 ARG A CA 1
ATOM 738 C C . ARG A 1 95 ? -4.409 10.130 2.994 1.00 87.06 95 ARG A C 1
ATOM 740 O O . ARG A 1 95 ? -5.134 9.406 3.671 1.00 87.06 95 ARG A O 1
ATOM 747 N N . ALA A 1 96 ? -4.170 9.891 1.706 1.00 90.50 96 ALA A N 1
ATOM 748 C CA . ALA A 1 96 ? -4.612 8.713 0.978 1.00 90.50 96 ALA A CA 1
ATOM 749 C C . ALA A 1 96 ? -4.231 7.422 1.714 1.00 90.50 96 ALA A C 1
ATOM 751 O O . ALA A 1 96 ? -3.089 7.234 2.133 1.00 90.50 96 ALA A O 1
ATOM 752 N N . ALA A 1 97 ? -5.204 6.523 1.839 1.00 93.50 97 ALA A N 1
ATOM 753 C CA . ALA A 1 97 ? -5.015 5.246 2.511 1.00 93.50 97 ALA A CA 1
ATOM 754 C C . ALA A 1 97 ? -4.003 4.347 1.789 1.00 93.50 97 ALA A C 1
ATOM 756 O O . ALA A 1 97 ? -3.182 3.690 2.426 1.00 93.50 97 ALA A O 1
ATOM 757 N N . ILE A 1 98 ? -4.048 4.360 0.460 1.00 94.38 98 ILE A N 1
ATOM 758 C CA . ILE A 1 98 ? -3.138 3.642 -0.423 1.00 94.38 98 ILE A CA 1
ATOM 759 C C . ILE A 1 98 ? -2.521 4.686 -1.337 1.00 94.38 98 ILE A C 1
ATOM 761 O O . ILE A 1 98 ? -3.246 5.438 -1.990 1.00 94.38 98 ILE A O 1
ATOM 765 N N . ASN A 1 99 ? -1.196 4.731 -1.367 1.00 91.06 99 ASN A N 1
ATOM 766 C CA . ASN A 1 99 ? -0.455 5.613 -2.241 1.00 91.06 99 ASN A CA 1
ATOM 767 C C . ASN A 1 99 ? 0.493 4.791 -3.116 1.00 91.06 99 ASN A C 1
ATOM 769 O O . ASN A 1 99 ? 1.274 3.992 -2.601 1.00 91.06 99 ASN A O 1
ATOM 773 N N . PHE A 1 100 ? 0.409 4.993 -4.427 1.00 89.44 100 PHE A N 1
ATOM 774 C CA . PHE A 1 100 ? 1.381 4.493 -5.385 1.00 89.44 100 PHE A CA 1
ATOM 775 C C . PHE A 1 100 ? 2.174 5.694 -5.899 1.00 89.44 100 PHE A C 1
ATOM 777 O O . PHE A 1 100 ? 1.570 6.646 -6.384 1.00 89.44 100 PHE A O 1
ATOM 784 N N . ASN A 1 101 ? 3.498 5.659 -5.754 1.00 84.75 101 ASN A N 1
ATOM 785 C CA . ASN A 1 101 ? 4.423 6.741 -6.092 1.00 84.75 101 ASN A CA 1
ATOM 786 C C . ASN A 1 101 ? 5.536 6.244 -7.036 1.00 84.75 101 ASN A C 1
ATOM 788 O O . ASN A 1 101 ? 5.647 5.047 -7.328 1.00 84.75 101 ASN A O 1
ATOM 792 N N . ASP A 1 102 ? 6.420 7.173 -7.410 1.00 74.19 102 ASP A N 1
ATOM 793 C CA . ASP A 1 102 ? 7.768 6.915 -7.918 1.00 74.19 102 ASP A CA 1
ATOM 794 C C . ASP A 1 102 ? 7.828 6.073 -9.201 1.00 74.19 102 ASP A C 1
ATOM 796 O O . ASP A 1 102 ? 8.625 5.141 -9.297 1.00 74.19 102 ASP A O 1
ATOM 800 N N . GLY A 1 103 ? 6.952 6.347 -10.174 1.00 69.12 103 GLY A N 1
ATOM 801 C CA . GLY A 1 103 ? 7.029 5.796 -11.539 1.00 69.12 103 GLY A CA 1
ATOM 802 C C . GLY A 1 103 ? 6.726 4.299 -11.676 1.00 69.12 103 GLY A C 1
ATOM 803 O O . GLY A 1 103 ? 6.404 3.823 -12.760 1.00 69.12 103 GLY A O 1
ATOM 804 N N . LEU A 1 104 ? 6.733 3.537 -10.579 1.00 72.81 104 LEU A N 1
ATOM 805 C CA . LEU A 1 104 ? 6.394 2.112 -10.530 1.00 72.81 104 LEU A CA 1
ATOM 806 C C . LEU A 1 104 ? 4.961 1.916 -10.012 1.00 72.81 104 LEU A C 1
ATOM 808 O O . LEU A 1 104 ? 4.700 1.213 -9.031 1.00 72.81 104 LEU A O 1
ATOM 812 N N . GLY A 1 105 ? 4.020 2.570 -10.691 1.00 60.97 105 GLY A N 1
ATOM 813 C CA . GLY A 1 105 ? 2.598 2.591 -10.336 1.00 60.97 105 GLY A CA 1
ATOM 814 C C . GLY A 1 105 ? 2.088 3.949 -9.855 1.00 60.97 105 GLY A C 1
ATOM 815 O O . GLY A 1 105 ? 0.891 4.072 -9.609 1.00 60.97 105 GLY A O 1
ATOM 816 N N . GLY A 1 106 ? 2.962 4.955 -9.755 1.00 54.81 106 GLY A N 1
ATOM 817 C CA . GLY A 1 106 ? 2.597 6.336 -9.458 1.00 54.81 106 GLY A CA 1
ATOM 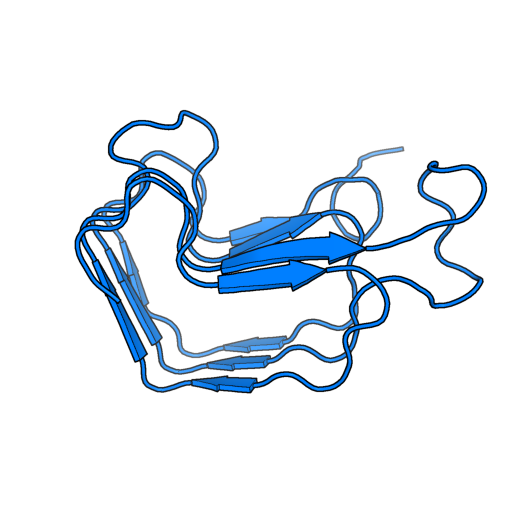818 C C . GLY A 1 106 ? 3.532 7.342 -10.105 1.00 54.81 106 GLY A C 1
ATOM 819 O O . GLY A 1 106 ? 4.476 7.790 -9.468 1.00 54.81 106 GLY A O 1
ATOM 820 N N . ASP A 1 107 ? 3.265 7.672 -11.361 1.00 43.44 107 ASP A N 1
ATOM 821 C CA . ASP A 1 107 ? 3.704 8.891 -12.042 1.00 43.44 107 ASP A CA 1
ATOM 822 C C . ASP A 1 107 ? 2.822 9.077 -13.291 1.00 43.44 107 ASP A C 1
ATOM 824 O O . ASP A 1 107 ? 2.254 8.099 -13.786 1.00 43.44 107 ASP A O 1
ATOM 828 N N . ASN A 1 108 ? 2.675 10.312 -13.764 1.00 41.34 108 ASN A N 1
ATOM 829 C CA . ASN A 1 108 ? 2.005 10.645 -15.020 1.00 41.34 108 ASN A CA 1
ATOM 830 C C . ASN A 1 108 ? 3.043 11.306 -15.933 1.00 41.34 108 ASN A C 1
ATOM 832 O O . ASN A 1 108 ? 3.128 12.529 -15.894 1.00 41.34 108 ASN A O 1
ATOM 836 N N . ASP A 1 109 ? 3.813 10.524 -16.695 1.00 35.72 109 ASP A N 1
ATOM 837 C CA . ASP A 1 109 ? 4.376 10.886 -18.013 1.00 35.72 109 ASP A CA 1
ATOM 838 C C . ASP A 1 109 ? 5.144 9.705 -18.642 1.00 35.72 109 ASP A C 1
ATOM 840 O O . ASP A 1 109 ? 5.989 9.085 -17.955 1.00 35.72 109 ASP A O 1
#

Radius of gyration: 13.35 Å; chains: 1; bounding box: 31×27×37 Å

Sequence (109 aa):
FRRLDGNAVMLSGYTRRVTIAKSEFEWLGEGAVATWGDTKDDGYDATDGMQPRHSVLESNVMSNLGLYQKQSSGWGQNKACETTIRNNVMFDLPRAAINFNDGLGGDND

pLDDT: mean 89.78, std 11.33, range [35.72, 98.44]

Secondary structure (DSSP, 8-state):
-BS-SS-SEEEESS-BS-EEES-EEES-SS-SEEEE---BTTTTB-TT--S-BS-EEES-EEES--SS-TT--SEEESS-BS-EEES-EEES-SS-SEEE-TTSS----